Protein AF-A0A258ZLP3-F1 (afdb_monomer_lite)

pLDDT: mean 83.27, std 18.5, range [38.19, 97.19]

Secondary structure (DSSP, 8-state):
--------------------PPPPPPGGG--TTTHHHHTTS-HHHHHHHHHHHHSS---SHHHHHHHHHHHHHGGGSTTTTT--HHHHHHHHHHHTT-

Foldseek 3Di:
DDDDDDPPPPPPPPPDPPPPQDAAQAPVNWFQLVLLVLLSHDLVSNQVNLCRLVVHRPPDPVSSVQLSVQSNVCCPDPRNNGDTSSVSSVVSCVVVVD

Radius of gyration: 21.85 Å; chains: 1; bounding box: 66×44×53 Å

Structure (mmCIF, N/CA/C/O backbone):
data_AF-A0A258ZLP3-F1
#
_entry.id   AF-A0A258ZLP3-F1
#
loop_
_atom_site.group_PDB
_atom_site.id
_atom_site.type_symbol
_atom_site.label_atom_id
_atom_site.label_alt_id
_atom_site.label_comp_id
_atom_site.label_asym_id
_atom_site.label_entity_id
_atom_site.label_seq_id
_atom_site.pdbx_PDB_ins_code
_atom_site.Cartn_x
_atom_site.Cartn_y
_atom_site.Cartn_z
_atom_site.occupancy
_atom_site.B_iso_or_equiv
_atom_site.auth_seq_id
_atom_site.auth_comp_id
_atom_site.auth_asym_id
_atom_site.auth_atom_id
_atom_site.pdbx_PDB_model_num
ATOM 1 N N . MET A 1 1 ? 50.811 -34.185 -39.655 1.00 38.19 1 MET A N 1
ATOM 2 C CA . MET A 1 1 ? 50.898 -32.837 -39.055 1.00 38.19 1 MET A CA 1
ATOM 3 C C . MET A 1 1 ? 49.505 -32.435 -38.592 1.00 38.19 1 MET A C 1
ATOM 5 O O . MET A 1 1 ? 48.595 -32.412 -39.408 1.00 38.19 1 MET A O 1
ATOM 9 N N . GLN A 1 2 ? 49.342 -32.243 -37.278 1.00 49.59 2 GLN A N 1
ATOM 10 C CA . GLN A 1 2 ? 48.139 -31.732 -36.600 1.00 49.59 2 GLN A CA 1
ATOM 11 C C . GLN A 1 2 ? 47.676 -30.390 -37.175 1.00 49.59 2 GLN A C 1
ATOM 13 O O . GLN A 1 2 ? 48.538 -29.582 -37.520 1.00 49.59 2 GLN A O 1
ATOM 18 N N . ARG A 1 3 ? 46.360 -30.112 -37.124 1.00 47.41 3 ARG A N 1
ATOM 19 C CA . ARG A 1 3 ? 45.766 -28.873 -36.561 1.00 47.41 3 ARG A CA 1
ATOM 20 C C . ARG A 1 3 ? 44.222 -28.887 -36.631 1.00 47.41 3 ARG A C 1
ATOM 22 O O . ARG A 1 3 ? 43.671 -29.723 -37.336 1.00 47.41 3 ARG A O 1
ATOM 29 N N . PRO A 1 4 ? 43.536 -28.101 -35.782 1.00 47.31 4 PRO A N 1
ATOM 30 C CA . PRO A 1 4 ? 42.651 -28.659 -34.768 1.00 47.31 4 PRO A CA 1
ATOM 31 C C . PRO A 1 4 ? 41.161 -28.427 -35.031 1.00 47.31 4 PRO A C 1
ATOM 33 O O . PRO A 1 4 ? 40.749 -27.526 -35.755 1.00 47.31 4 PRO A O 1
ATOM 36 N N . VAL A 1 5 ? 40.385 -29.257 -34.338 1.00 53.56 5 VAL A N 1
ATOM 37 C CA . VAL A 1 5 ? 38.945 -29.187 -34.099 1.00 53.56 5 VAL A CA 1
ATOM 38 C C . VAL A 1 5 ? 38.543 -27.785 -33.624 1.00 53.56 5 VAL A C 1
ATOM 40 O O . VAL A 1 5 ? 38.939 -27.358 -32.542 1.00 53.56 5 VAL A O 1
ATOM 43 N N . ALA A 1 6 ? 37.721 -27.091 -34.409 1.00 52.41 6 ALA A N 1
ATOM 44 C CA . ALA A 1 6 ? 36.992 -25.910 -33.964 1.00 52.41 6 ALA A CA 1
ATOM 45 C C . ALA A 1 6 ? 35.567 -26.341 -33.594 1.00 52.41 6 ALA A C 1
ATOM 47 O O . ALA A 1 6 ? 34.668 -26.360 -34.433 1.00 52.41 6 ALA A O 1
ATOM 48 N N . VAL A 1 7 ? 35.370 -26.739 -32.334 1.00 57.38 7 VAL A N 1
ATOM 49 C CA . VAL A 1 7 ? 34.027 -26.835 -31.753 1.00 57.38 7 VAL A CA 1
ATOM 50 C C . VAL A 1 7 ? 33.518 -25.404 -31.619 1.00 57.38 7 VAL A C 1
ATOM 52 O O . VAL A 1 7 ? 33.973 -24.655 -30.756 1.00 57.38 7 VAL A O 1
ATOM 55 N N . LEU A 1 8 ? 32.608 -25.006 -32.507 1.00 52.25 8 LEU A N 1
ATOM 56 C CA . LEU A 1 8 ? 31.855 -23.765 -32.374 1.00 52.25 8 LEU A CA 1
ATOM 57 C C . LEU A 1 8 ? 30.961 -23.890 -31.137 1.00 52.25 8 LEU A C 1
ATOM 59 O O . LEU A 1 8 ? 29.922 -24.547 -31.155 1.00 52.25 8 LEU A O 1
ATOM 63 N N . PHE A 1 9 ? 31.420 -23.288 -30.044 1.00 52.22 9 PHE A N 1
ATOM 64 C CA . PHE A 1 9 ? 30.694 -23.156 -28.790 1.00 52.22 9 PHE A CA 1
ATOM 65 C C . PHE A 1 9 ? 29.499 -22.223 -29.025 1.00 52.22 9 PHE A C 1
ATOM 67 O O . PHE A 1 9 ? 29.623 -20.998 -29.015 1.00 52.22 9 PHE A O 1
ATOM 74 N N . PHE A 1 10 ? 28.341 -22.814 -29.312 1.00 47.00 10 PHE A N 1
ATOM 75 C CA . PHE A 1 10 ? 27.074 -22.113 -29.489 1.00 47.00 10 PHE A CA 1
ATOM 76 C C . PHE A 1 10 ? 26.559 -21.680 -28.110 1.00 47.00 10 PHE A C 1
ATOM 78 O O . PHE A 1 10 ? 25.719 -22.334 -27.499 1.00 47.00 10 PHE A O 1
ATOM 85 N N . CYS A 1 11 ? 27.104 -20.584 -27.580 1.00 47.06 11 CYS A N 1
ATOM 86 C CA . CYS A 1 11 ? 26.567 -19.943 -26.385 1.00 47.06 11 CYS A CA 1
ATOM 87 C C . CYS A 1 11 ? 25.359 -19.094 -26.807 1.00 47.06 11 CYS A C 1
ATOM 89 O O . CYS A 1 11 ? 25.446 -17.875 -26.948 1.00 47.06 11 CYS A O 1
ATOM 91 N N . ALA A 1 12 ? 24.230 -19.756 -27.068 1.00 56.03 12 ALA A N 1
ATOM 92 C CA . ALA A 1 12 ? 22.934 -19.096 -27.120 1.00 56.03 12 ALA A CA 1
ATOM 93 C C . ALA A 1 12 ? 22.584 -18.671 -25.689 1.00 56.03 12 ALA A C 1
ATOM 95 O O . ALA A 1 12 ? 21.903 -19.384 -24.955 1.00 56.03 12 ALA A O 1
ATOM 96 N N . LEU A 1 13 ? 23.116 -17.518 -25.278 1.00 53.50 13 LEU A N 1
ATOM 97 C CA . LEU A 1 13 ? 22.657 -16.813 -24.096 1.00 53.50 13 LEU A CA 1
ATOM 98 C C . LEU A 1 13 ? 21.223 -16.370 -24.406 1.00 53.50 13 LEU A C 1
ATOM 100 O O . LEU A 1 13 ? 20.988 -15.325 -25.011 1.00 53.50 13 LEU A O 1
ATOM 104 N N . VAL A 1 14 ? 20.260 -17.223 -24.064 1.00 54.66 14 VAL A N 1
ATOM 105 C CA . VAL A 1 14 ? 18.859 -16.833 -23.969 1.00 54.66 14 VAL A CA 1
ATOM 106 C C . VAL A 1 14 ? 18.824 -15.782 -22.869 1.00 54.66 14 VAL A C 1
ATOM 108 O O . VAL A 1 14 ? 18.808 -16.105 -21.684 1.00 54.66 14 VAL A O 1
ATOM 111 N N . LEU A 1 15 ? 18.905 -14.513 -23.271 1.00 51.00 15 LEU A N 1
ATOM 112 C CA . LEU A 1 15 ? 18.516 -13.386 -22.442 1.00 51.00 15 LEU A CA 1
ATOM 113 C C . LEU A 1 15 ? 17.038 -13.625 -22.129 1.00 51.00 15 LEU A C 1
ATOM 115 O O . LEU A 1 15 ? 16.157 -13.299 -22.924 1.00 51.00 15 LEU A O 1
ATOM 119 N N . ALA A 1 16 ? 16.772 -14.299 -21.011 1.00 47.00 16 ALA A N 1
ATOM 120 C CA . ALA A 1 16 ? 15.439 -14.346 -20.453 1.00 47.00 16 ALA A CA 1
ATOM 121 C C . ALA A 1 16 ? 14.974 -12.888 -20.327 1.00 47.00 16 ALA A C 1
ATOM 123 O O . ALA A 1 16 ? 15.750 -12.055 -19.840 1.00 47.00 16 ALA A O 1
ATOM 124 N N . PRO A 1 17 ? 13.766 -12.536 -20.798 1.00 46.03 17 PRO A N 1
ATOM 125 C CA . PRO A 1 17 ? 13.229 -11.222 -20.518 1.00 46.03 17 PRO A CA 1
ATOM 126 C C . PRO A 1 17 ? 13.177 -11.119 -18.998 1.00 46.03 17 PRO A C 1
ATOM 128 O O . PRO A 1 17 ? 12.464 -11.884 -18.350 1.00 46.03 17 PRO A O 1
ATOM 131 N N . ALA A 1 18 ? 13.973 -10.217 -18.426 1.00 46.81 18 ALA A N 1
ATOM 132 C CA . ALA A 1 18 ? 13.732 -9.758 -17.077 1.00 46.81 18 ALA A CA 1
ATOM 133 C C . ALA A 1 18 ? 12.317 -9.188 -17.115 1.00 46.81 18 ALA A C 1
ATOM 135 O O . ALA A 1 18 ? 12.079 -8.107 -17.654 1.00 46.81 18 ALA A O 1
ATOM 136 N N . SER A 1 19 ? 11.353 -9.983 -16.661 1.00 41.50 19 SER A N 1
ATOM 137 C CA . SER A 1 19 ? 10.040 -9.493 -16.313 1.00 41.50 19 SER A CA 1
ATOM 138 C C . SER A 1 19 ? 10.309 -8.384 -15.312 1.00 4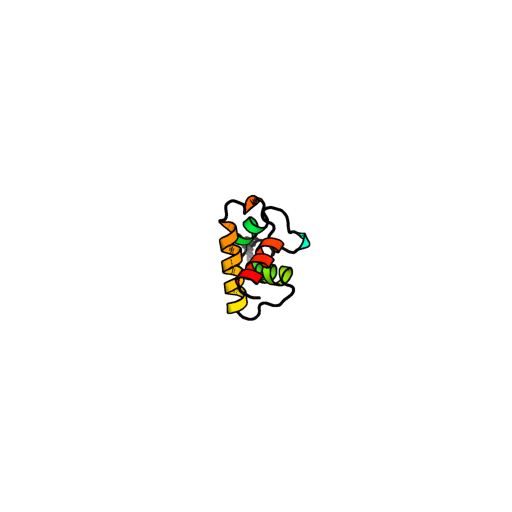1.50 19 SER A C 1
ATOM 140 O O . SER A 1 19 ? 10.701 -8.651 -14.180 1.00 41.50 19 SER A O 1
ATOM 142 N N . ALA A 1 20 ? 10.208 -7.138 -15.763 1.00 47.75 20 ALA A N 1
ATOM 143 C CA . ALA A 1 20 ? 10.172 -5.989 -14.885 1.00 47.75 20 ALA A CA 1
ATOM 144 C C . ALA A 1 20 ? 8.842 -6.082 -14.129 1.00 47.75 20 ALA A C 1
ATOM 146 O O . ALA A 1 20 ? 7.850 -5.453 -14.499 1.00 47.75 20 ALA A O 1
ATOM 147 N N . PHE A 1 21 ? 8.798 -6.975 -13.139 1.00 50.31 21 PHE A N 1
ATOM 148 C CA . PHE A 1 21 ? 7.830 -6.901 -12.064 1.00 50.31 21 PHE A CA 1
ATOM 149 C C . PHE A 1 21 ? 8.013 -5.508 -11.473 1.00 50.31 21 PHE A C 1
ATOM 151 O O . PHE A 1 21 ? 9.136 -5.078 -11.214 1.00 50.31 21 PHE A O 1
ATOM 158 N N . ALA A 1 22 ? 6.930 -4.739 -11.479 1.00 62.41 22 ALA A N 1
ATOM 159 C CA . ALA A 1 22 ? 6.978 -3.338 -11.115 1.00 62.41 22 ALA A CA 1
ATOM 160 C C . ALA A 1 22 ? 7.535 -3.207 -9.692 1.00 62.41 22 ALA A C 1
ATOM 162 O O . ALA A 1 22 ? 6.982 -3.807 -8.779 1.00 62.41 22 ALA A O 1
ATOM 163 N N . ASP A 1 23 ? 8.600 -2.418 -9.530 1.00 81.06 23 ASP A N 1
ATOM 164 C CA . ASP A 1 23 ? 9.240 -2.192 -8.235 1.00 81.06 23 ASP A CA 1
ATOM 165 C C . ASP A 1 23 ? 8.226 -1.722 -7.171 1.00 81.06 23 ASP A C 1
ATOM 167 O O . ASP A 1 23 ? 7.260 -1.013 -7.504 1.00 81.06 23 ASP A O 1
ATOM 171 N N . PRO A 1 24 ? 8.448 -2.054 -5.885 1.00 89.38 24 PRO A N 1
ATOM 172 C CA . PRO A 1 24 ? 7.571 -1.632 -4.804 1.00 89.38 24 PRO A CA 1
ATOM 173 C C . PRO A 1 24 ? 7.440 -0.106 -4.753 1.00 89.38 24 PRO A C 1
ATOM 175 O O . PRO A 1 24 ? 8.382 0.646 -5.016 1.00 89.38 24 PRO A O 1
ATOM 178 N N . ILE A 1 25 ? 6.247 0.368 -4.390 1.00 93.31 25 ILE A N 1
ATOM 179 C CA . ILE A 1 25 ? 5.956 1.796 -4.279 1.00 93.31 25 ILE A CA 1
ATOM 180 C C . ILE A 1 25 ? 6.439 2.266 -2.909 1.00 93.31 25 ILE A C 1
ATOM 182 O O . ILE A 1 25 ? 5.947 1.837 -1.871 1.00 93.31 25 ILE A O 1
ATOM 186 N N . THR A 1 26 ? 7.385 3.195 -2.896 1.00 94.88 26 THR A N 1
ATOM 187 C CA . THR A 1 26 ? 7.854 3.837 -1.661 1.00 94.88 26 THR A CA 1
ATOM 188 C C . THR A 1 26 ? 6.985 5.053 -1.303 1.00 94.88 26 THR A C 1
ATOM 190 O O . THR A 1 26 ? 6.394 5.668 -2.199 1.00 94.88 26 THR A O 1
ATOM 193 N N . PRO A 1 27 ? 6.954 5.497 -0.030 1.00 95.06 27 PRO A N 1
ATOM 194 C CA . PRO A 1 27 ? 6.237 6.713 0.368 1.00 95.06 27 PRO A CA 1
ATOM 195 C C . PRO A 1 27 ? 6.633 7.966 -0.426 1.00 95.06 27 PRO A C 1
ATOM 197 O O . PRO A 1 27 ? 5.795 8.818 -0.711 1.00 95.06 27 PRO A O 1
ATOM 200 N N . ALA A 1 28 ? 7.895 8.062 -0.854 1.00 94.56 28 ALA A N 1
ATOM 201 C CA . ALA A 1 28 ? 8.387 9.165 -1.679 1.00 94.56 28 ALA A CA 1
ATOM 202 C C . ALA A 1 28 ? 7.805 9.170 -3.108 1.00 94.56 28 ALA A C 1
ATOM 204 O O . ALA A 1 28 ? 7.783 10.207 -3.769 1.00 94.56 28 ALA A O 1
ATOM 205 N N . GLN A 1 29 ? 7.328 8.022 -3.593 1.00 93.31 29 GLN A N 1
ATOM 206 C CA . GLN A 1 29 ? 6.699 7.867 -4.907 1.00 93.31 29 GLN A CA 1
ATOM 207 C C . GLN A 1 29 ? 5.169 8.016 -4.850 1.00 93.31 29 GLN A C 1
ATOM 209 O O . GLN A 1 29 ? 4.504 7.908 -5.889 1.00 93.31 29 GLN A O 1
ATOM 214 N N . ASP A 1 30 ? 4.598 8.262 -3.665 1.00 95.75 30 ASP A N 1
ATOM 215 C CA . ASP A 1 30 ? 3.156 8.369 -3.476 1.00 95.75 30 ASP A CA 1
ATOM 216 C C . ASP A 1 30 ? 2.580 9.662 -4.064 1.00 95.75 30 ASP A C 1
ATOM 218 O O . ASP A 1 30 ? 2.874 10.784 -3.641 1.00 95.75 30 ASP A O 1
ATOM 222 N N . LYS A 1 31 ? 1.695 9.503 -5.042 1.00 95.56 31 LYS A N 1
ATOM 223 C CA . LYS A 1 31 ? 1.028 10.590 -5.750 1.00 95.56 31 LYS A CA 1
ATOM 224 C C . LYS A 1 31 ? -0.418 10.200 -6.050 1.00 95.56 31 LYS A C 1
ATOM 226 O O . LYS A 1 31 ? -0.754 9.020 -5.965 1.00 95.56 31 LYS A O 1
ATOM 231 N N . PRO A 1 32 ? -1.292 11.165 -6.388 1.00 96.25 32 PRO A N 1
ATOM 232 C CA . PRO A 1 32 ? -2.649 10.844 -6.817 1.00 96.25 32 PRO A CA 1
ATOM 233 C C . PRO A 1 32 ? -2.645 9.770 -7.916 1.00 96.25 32 PRO A C 1
ATOM 235 O O . PRO A 1 32 ? -1.879 9.869 -8.879 1.00 96.25 32 PRO A O 1
ATOM 238 N N . GLY A 1 33 ? -3.445 8.721 -7.724 1.00 93.12 33 GLY A N 1
ATOM 239 C CA . GLY A 1 33 ? -3.523 7.559 -8.607 1.00 93.12 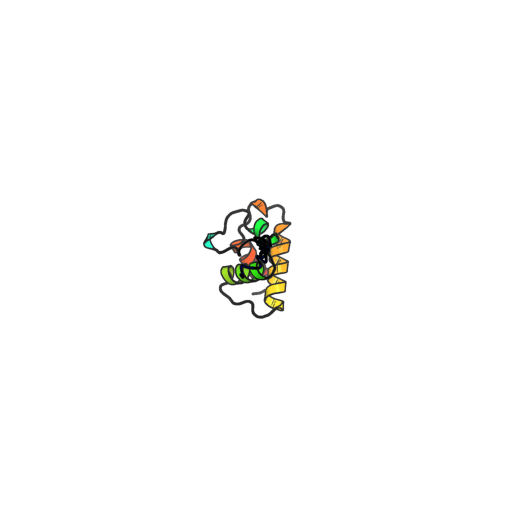33 GLY A CA 1
ATOM 240 C C . GLY A 1 33 ? -2.483 6.465 -8.335 1.00 93.12 33 GLY A C 1
ATOM 241 O O . GLY A 1 33 ? -2.469 5.461 -9.048 1.00 93.12 33 GLY A O 1
ATOM 242 N N . SER A 1 34 ? -1.615 6.600 -7.322 1.00 94.81 34 SER A N 1
ATOM 243 C CA . SER A 1 34 ? -0.668 5.537 -6.940 1.00 94.81 34 SER A CA 1
ATOM 244 C C . SER A 1 34 ? -1.368 4.258 -6.472 1.00 94.81 34 SER A C 1
ATOM 246 O O . SER A 1 34 ? -0.820 3.175 -6.670 1.00 94.81 34 SER A O 1
ATOM 248 N N . VAL A 1 35 ? -2.599 4.344 -5.956 1.00 94.88 35 VAL A N 1
ATOM 249 C CA . VAL A 1 35 ? -3.403 3.160 -5.608 1.00 94.88 35 VAL A CA 1
ATOM 250 C C . VAL A 1 35 ? -3.664 2.268 -6.839 1.00 94.88 35 VAL A C 1
ATOM 252 O O . VAL A 1 35 ? -3.553 1.052 -6.770 1.00 94.88 35 VAL A O 1
ATOM 255 N N . LEU A 1 36 ? -3.846 2.848 -8.032 1.00 95.19 36 LEU A N 1
ATOM 256 C CA . LEU A 1 36 ? -4.028 2.090 -9.282 1.00 95.19 36 LEU A CA 1
ATOM 257 C C . LEU A 1 36 ? -2.739 1.438 -9.801 1.00 95.19 36 LEU A C 1
ATOM 259 O O . LEU A 1 36 ? -2.772 0.621 -10.727 1.00 95.19 36 LEU A O 1
ATOM 263 N N . LYS A 1 37 ? -1.582 1.826 -9.260 1.00 93.81 37 LYS A N 1
ATOM 264 C CA . LYS A 1 37 ? -0.318 1.131 -9.518 1.00 93.81 37 LYS A CA 1
ATOM 265 C C . LYS A 1 37 ? -0.164 -0.074 -8.603 1.00 93.81 37 LYS A C 1
ATOM 267 O O . LYS A 1 37 ? 0.353 -1.086 -9.057 1.00 93.81 37 LYS A O 1
ATOM 272 N N . TYR A 1 38 ? -0.668 0.022 -7.373 1.00 94.69 38 TYR A N 1
ATOM 273 C CA . TYR A 1 38 ? -0.617 -1.046 -6.379 1.00 94.69 38 TYR A CA 1
ATOM 274 C C . TYR A 1 38 ? -1.214 -2.364 -6.901 1.00 94.69 38 TYR A C 1
ATOM 276 O O . TYR A 1 38 ? -0.575 -3.406 -6.793 1.00 94.69 38 TYR A O 1
ATOM 284 N N . GLN A 1 39 ? -2.359 -2.321 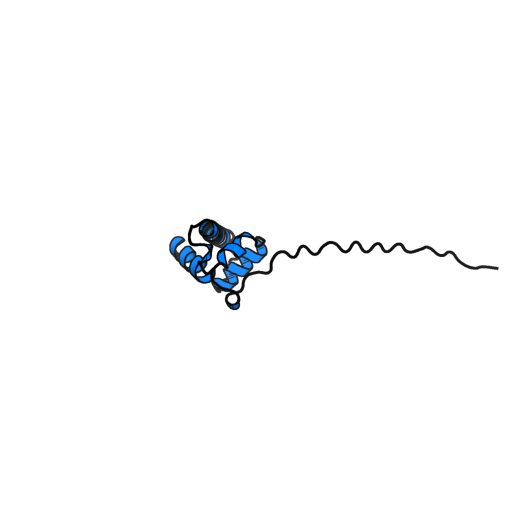-7.600 1.00 94.06 39 GLN A N 1
ATOM 285 C CA . GLN A 1 39 ? -2.971 -3.525 -8.199 1.00 94.06 39 GLN A CA 1
ATOM 286 C C . GLN A 1 39 ? -2.096 -4.244 -9.241 1.00 94.06 39 GLN A C 1
ATOM 288 O O . GLN A 1 39 ? -2.379 -5.383 -9.598 1.00 94.06 39 GLN A O 1
ATOM 293 N N . ARG A 1 40 ? -1.070 -3.575 -9.783 1.00 93.12 40 ARG A N 1
ATOM 294 C CA . ARG A 1 40 ? -0.183 -4.131 -10.820 1.00 93.12 40 ARG A CA 1
ATOM 295 C C . ARG A 1 40 ? 1.085 -4.758 -10.244 1.00 93.12 40 ARG A C 1
ATOM 297 O O . ARG A 1 40 ? 1.819 -5.395 -10.992 1.00 93.12 40 ARG A O 1
ATOM 304 N N . LEU A 1 41 ? 1.358 -4.529 -8.962 1.00 93.56 41 LEU A N 1
ATOM 305 C CA . LEU A 1 41 ? 2.524 -5.067 -8.270 1.00 93.56 41 LEU A CA 1
ATOM 306 C C . LEU A 1 41 ? 2.377 -6.579 -8.065 1.00 93.56 41 LEU A C 1
ATOM 308 O O . LEU A 1 41 ? 1.259 -7.082 -7.920 1.00 93.56 41 LEU A O 1
ATOM 312 N N . GLY A 1 42 ? 3.500 -7.296 -8.020 1.00 93.00 42 GLY A N 1
ATOM 313 C CA . GLY A 1 42 ? 3.525 -8.676 -7.536 1.00 93.00 42 GLY A CA 1
ATOM 314 C C . GLY A 1 42 ? 3.254 -8.746 -6.025 1.00 93.00 42 GLY A C 1
ATOM 315 O O . GLY A 1 42 ? 3.349 -7.727 -5.344 1.00 93.00 42 GLY A O 1
ATOM 316 N N . PRO A 1 43 ? 2.912 -9.922 -5.472 1.00 90.62 43 PRO A N 1
ATOM 317 C CA . PRO A 1 43 ? 2.645 -10.074 -4.039 1.00 90.62 43 PRO A CA 1
ATOM 318 C C . PRO A 1 43 ? 3.834 -9.654 -3.157 1.00 90.62 43 PRO A C 1
ATOM 320 O O . PRO A 1 43 ? 3.620 -8.968 -2.161 1.00 90.62 43 PRO A O 1
ATOM 323 N N . ASP A 1 44 ? 5.069 -9.974 -3.557 1.00 91.50 44 ASP A N 1
ATOM 324 C CA . ASP A 1 44 ? 6.280 -9.569 -2.828 1.00 91.50 44 ASP A CA 1
ATOM 325 C C . ASP A 1 44 ? 6.439 -8.037 -2.792 1.00 91.50 44 ASP A C 1
ATOM 327 O O . ASP A 1 44 ? 6.673 -7.444 -1.736 1.00 91.50 44 ASP A O 1
ATOM 331 N N . ASP A 1 45 ? 6.221 -7.371 -3.930 1.00 94.50 45 ASP A N 1
ATOM 332 C CA . ASP A 1 45 ? 6.299 -5.910 -4.039 1.00 94.50 45 ASP A CA 1
ATOM 333 C C . ASP A 1 45 ? 5.142 -5.218 -3.313 1.00 94.50 45 ASP A C 1
ATOM 335 O O . ASP A 1 45 ? 5.318 -4.137 -2.745 1.00 94.50 45 ASP A O 1
ATOM 339 N N . ARG A 1 46 ? 3.952 -5.833 -3.291 1.00 95.31 46 ARG A N 1
ATOM 340 C CA . ARG A 1 46 ? 2.818 -5.365 -2.484 1.00 95.31 46 ARG A CA 1
ATOM 341 C C . ARG A 1 46 ? 3.154 -5.428 -1.005 1.00 95.31 46 ARG A C 1
ATOM 343 O O . ARG A 1 46 ? 2.968 -4.428 -0.316 1.00 95.31 46 ARG A O 1
ATOM 350 N N . GLN A 1 47 ? 3.724 -6.534 -0.530 1.00 94.81 47 GLN A N 1
ATOM 351 C CA . GLN A 1 47 ? 4.164 -6.641 0.856 1.00 94.81 47 GLN A CA 1
ATOM 352 C C . GLN A 1 47 ? 5.206 -5.570 1.188 1.00 94.81 47 GLN A C 1
ATOM 354 O O . GLN A 1 47 ? 5.003 -4.809 2.130 1.00 94.81 47 GLN A O 1
ATOM 359 N N . ALA A 1 48 ? 6.266 -5.445 0.388 1.00 94.56 48 ALA A N 1
ATOM 360 C CA . ALA A 1 48 ? 7.301 -4.434 0.603 1.00 94.56 48 ALA A CA 1
ATOM 361 C C . ALA A 1 48 ? 6.736 -3.001 0.581 1.00 94.56 48 ALA A C 1
ATOM 363 O O . ALA A 1 48 ? 7.130 -2.157 1.386 1.00 94.56 48 ALA A O 1
ATOM 364 N N . THR A 1 49 ? 5.769 -2.733 -0.298 1.00 96.00 49 THR A N 1
ATOM 365 C CA . THR A 1 49 ? 5.036 -1.463 -0.347 1.00 96.00 49 THR A CA 1
ATOM 366 C C . THR A 1 49 ? 4.273 -1.221 0.955 1.00 96.00 49 THR A C 1
ATOM 368 O O . THR A 1 49 ? 4.465 -0.189 1.596 1.00 96.00 49 THR A O 1
ATOM 371 N N . LEU A 1 50 ? 3.440 -2.169 1.394 1.00 96.06 50 LEU A N 1
ATOM 372 C CA . LEU A 1 50 ? 2.680 -2.036 2.638 1.00 96.06 50 LEU A CA 1
ATOM 373 C C . LEU A 1 50 ? 3.606 -1.858 3.848 1.00 96.06 50 LEU A C 1
ATOM 375 O O . LEU A 1 50 ? 3.360 -0.991 4.683 1.00 96.06 50 LEU A O 1
ATOM 379 N N . GLU A 1 51 ? 4.702 -2.609 3.935 1.00 95.38 51 GLU A N 1
ATOM 380 C CA . GLU A 1 51 ? 5.702 -2.455 4.998 1.00 95.38 51 GLU A CA 1
ATOM 381 C C . GLU A 1 51 ? 6.347 -1.059 4.977 1.00 95.38 51 GLU A C 1
ATOM 383 O O . GLU A 1 51 ? 6.510 -0.435 6.027 1.00 95.38 51 GLU A O 1
ATOM 388 N N . ALA A 1 52 ? 6.637 -0.511 3.792 1.00 95.25 52 ALA A N 1
ATOM 389 C CA . ALA A 1 52 ? 7.209 0.826 3.652 1.00 95.25 52 ALA A CA 1
ATOM 390 C C . ALA A 1 52 ? 6.247 1.947 4.087 1.00 95.25 52 ALA A C 1
ATOM 392 O O . ALA A 1 52 ? 6.693 2.945 4.653 1.00 95.25 52 ALA A O 1
ATOM 393 N N . PHE A 1 53 ? 4.940 1.803 3.842 1.00 95.69 53 PHE A N 1
ATOM 394 C CA . PHE A 1 53 ? 3.936 2.794 4.256 1.00 95.69 53 PHE A CA 1
ATOM 395 C C . PHE A 1 53 ? 3.498 2.648 5.713 1.00 95.69 53 PHE A C 1
ATOM 397 O O . PHE A 1 53 ? 3.184 3.648 6.356 1.00 95.69 53 PHE A O 1
ATOM 404 N N . THR A 1 54 ? 3.480 1.425 6.240 1.00 93.25 54 THR A N 1
ATOM 405 C CA . THR A 1 54 ? 3.105 1.164 7.637 1.00 93.25 54 THR A CA 1
ATOM 406 C C . THR A 1 54 ? 4.277 1.324 8.605 1.00 93.25 54 THR A C 1
ATOM 408 O O . THR A 1 54 ? 4.060 1.471 9.805 1.00 93.25 54 THR A O 1
ATOM 411 N N . GLY A 1 55 ? 5.518 1.285 8.107 1.00 92.44 55 GLY A N 1
ATOM 412 C CA . GLY A 1 55 ? 6.728 1.301 8.930 1.00 92.44 55 GLY A CA 1
ATOM 413 C C . GLY A 1 55 ? 6.903 0.040 9.784 1.00 92.44 55 GLY A C 1
ATOM 414 O O . GLY A 1 55 ? 7.753 0.015 10.673 1.00 92.44 55 GLY A O 1
ATOM 415 N N . ALA A 1 56 ? 6.102 -0.999 9.537 1.00 88.56 56 ALA A N 1
ATOM 416 C CA . ALA A 1 56 ? 6.078 -2.233 10.302 1.00 88.56 56 ALA A CA 1
ATOM 417 C C . ALA A 1 56 ? 6.293 -3.429 9.378 1.00 88.56 56 ALA A C 1
ATOM 419 O O . ALA A 1 56 ? 5.751 -3.487 8.278 1.00 88.56 56 ALA A O 1
ATOM 420 N N . LYS A 1 57 ? 7.053 -4.419 9.850 1.00 89.44 57 LYS A N 1
ATOM 421 C CA . LYS A 1 57 ? 7.230 -5.673 9.118 1.00 89.44 57 LYS A CA 1
ATOM 422 C C . LYS A 1 57 ? 5.960 -6.517 9.223 1.00 89.44 57 LYS A C 1
ATOM 424 O O . LYS A 1 57 ? 5.532 -6.858 10.327 1.00 89.44 57 LYS A O 1
ATOM 429 N N . LEU A 1 58 ? 5.394 -6.918 8.092 1.00 86.69 58 LEU A N 1
ATOM 430 C CA . LEU A 1 58 ? 4.169 -7.711 8.007 1.00 86.69 58 LEU A CA 1
ATOM 431 C C . LEU A 1 58 ? 4.514 -9.204 7.936 1.00 86.69 58 LEU A C 1
ATOM 433 O O . LEU A 1 58 ? 4.081 -9.928 7.049 1.00 86.69 58 LEU A O 1
ATOM 437 N N . ALA A 1 59 ? 5.302 -9.686 8.903 1.00 75.31 59 ALA A N 1
ATOM 438 C CA . ALA A 1 59 ? 5.746 -11.085 8.952 1.00 75.31 59 ALA A CA 1
ATOM 439 C C . ALA A 1 59 ? 4.605 -12.089 9.221 1.00 75.31 59 ALA A C 1
ATOM 441 O O . ALA A 1 59 ? 4.774 -13.290 9.022 1.00 75.31 59 ALA A O 1
ATOM 442 N N . ASN A 1 60 ? 3.453 -11.610 9.699 1.00 80.81 60 ASN A N 1
ATOM 443 C CA . ASN A 1 60 ? 2.248 -12.414 9.855 1.00 80.81 60 ASN A CA 1
ATOM 444 C C . ASN A 1 60 ? 1.426 -12.349 8.561 1.00 80.81 60 ASN A C 1
ATOM 446 O O . ASN A 1 60 ? 0.887 -11.289 8.238 1.00 80.81 60 ASN A O 1
ATOM 450 N N . LEU A 1 61 ? 1.276 -13.494 7.888 1.00 78.94 61 LEU A N 1
ATOM 451 C CA . LEU A 1 61 ? 0.506 -13.625 6.645 1.00 78.94 61 LEU A CA 1
ATOM 452 C C . LEU A 1 61 ? -0.905 -13.040 6.771 1.00 78.94 61 LEU A C 1
ATOM 454 O O . LEU A 1 61 ? -1.320 -12.261 5.928 1.00 78.94 61 LEU A O 1
ATOM 458 N N . THR A 1 62 ? -1.586 -13.260 7.900 1.00 88.25 62 THR A N 1
ATOM 459 C CA . THR A 1 62 ? -2.948 -12.731 8.111 1.00 88.25 62 THR A CA 1
ATOM 460 C C . THR A 1 62 ? -2.969 -11.201 8.122 1.00 88.25 62 THR A C 1
ATOM 462 O O . THR A 1 62 ? -3.918 -10.565 7.658 1.00 88.25 62 THR A O 1
ATOM 465 N N . ALA A 1 63 ? -1.920 -10.586 8.678 1.00 87.38 63 ALA A N 1
ATOM 466 C CA . ALA A 1 63 ? -1.822 -9.141 8.782 1.00 87.38 63 ALA A CA 1
ATOM 467 C C . ALA A 1 63 ? -1.549 -8.482 7.427 1.00 87.38 63 ALA A C 1
ATOM 469 O O . ALA A 1 63 ? -2.093 -7.400 7.193 1.00 87.38 63 ALA A O 1
ATOM 470 N N . PHE A 1 64 ? -0.737 -9.137 6.593 1.00 92.88 64 PHE A N 1
ATOM 471 C CA . PHE A 1 64 ? -0.502 -8.770 5.202 1.00 92.88 64 PHE A CA 1
ATOM 472 C C . PHE A 1 64 ? -1.773 -8.965 4.371 1.00 92.88 64 PHE A C 1
ATOM 474 O O . PHE A 1 64 ? -2.291 -7.980 3.859 1.00 92.88 64 PHE A O 1
ATOM 481 N N . ASP A 1 65 ? -2.334 -10.175 4.340 1.00 94.69 65 ASP A N 1
ATOM 482 C CA . ASP A 1 65 ? -3.482 -10.536 3.499 1.00 94.69 65 ASP A CA 1
ATOM 483 C C . ASP A 1 65 ? -4.683 -9.613 3.734 1.00 94.69 65 ASP A C 1
ATOM 485 O O . ASP A 1 65 ? -5.314 -9.148 2.788 1.00 94.69 65 ASP A O 1
ATOM 489 N N . SER A 1 66 ? -4.981 -9.292 4.999 1.00 94.19 66 SER A N 1
ATOM 490 C CA . SER A 1 66 ? -6.105 -8.407 5.334 1.00 94.19 66 SER A CA 1
ATOM 491 C C . SER A 1 66 ? -5.890 -6.983 4.815 1.00 94.19 66 SER A C 1
ATOM 493 O O . SER A 1 66 ? -6.816 -6.358 4.298 1.00 94.19 66 SER A O 1
ATOM 495 N N . LEU A 1 67 ? -4.667 -6.460 4.958 1.00 95.56 67 LEU A N 1
ATOM 496 C CA . LEU A 1 67 ? -4.330 -5.104 4.529 1.00 95.56 67 LEU A CA 1
ATOM 497 C C . LEU A 1 67 ? -4.203 -5.019 3.002 1.00 95.56 67 LEU A C 1
ATOM 499 O O . LEU A 1 67 ? -4.660 -4.039 2.415 1.00 95.56 67 LEU A O 1
ATOM 503 N N . ASP A 1 68 ? -3.649 -6.051 2.364 1.00 96.75 68 ASP A N 1
ATOM 504 C CA . ASP A 1 68 ? -3.564 -6.184 0.909 1.00 96.75 68 ASP A CA 1
ATOM 505 C C . ASP A 1 68 ? -4.957 -6.244 0.288 1.00 96.75 68 ASP A C 1
ATOM 507 O O . ASP A 1 68 ? -5.266 -5.458 -0.605 1.00 96.75 68 ASP A O 1
ATOM 511 N N . ALA A 1 69 ? -5.838 -7.095 0.821 1.00 96.69 69 ALA A N 1
ATOM 512 C CA . ALA A 1 69 ? -7.210 -7.224 0.348 1.00 96.69 69 ALA A CA 1
ATOM 513 C C . ALA A 1 69 ? -7.989 -5.907 0.466 1.00 96.69 69 ALA A C 1
ATOM 515 O O . ALA A 1 69 ? -8.672 -5.517 -0.482 1.00 96.69 69 ALA A O 1
ATOM 516 N N . CYS A 1 70 ? -7.860 -5.196 1.593 1.00 96.75 70 CYS A N 1
ATOM 517 C CA . CYS A 1 70 ? -8.460 -3.871 1.734 1.00 96.75 70 CYS A CA 1
ATOM 518 C C . CYS A 1 70 ? -7.892 -2.900 0.692 1.00 96.75 70 CYS A C 1
ATOM 520 O O . CYS A 1 70 ? -8.644 -2.312 -0.075 1.00 96.75 70 CYS A O 1
ATOM 522 N N . THR A 1 71 ? -6.566 -2.801 0.581 1.00 96.44 71 THR A N 1
ATOM 523 C CA . THR A 1 71 ? -5.913 -1.857 -0.339 1.00 96.44 71 THR A CA 1
ATOM 524 C C . THR A 1 71 ? -6.246 -2.152 -1.808 1.00 96.44 71 THR A C 1
ATOM 526 O O . THR A 1 71 ? -6.402 -1.221 -2.595 1.00 96.44 71 THR A O 1
ATOM 529 N N . LEU A 1 72 ? -6.396 -3.427 -2.189 1.00 97.06 72 LEU A N 1
ATOM 530 C CA . LEU A 1 72 ? -6.841 -3.842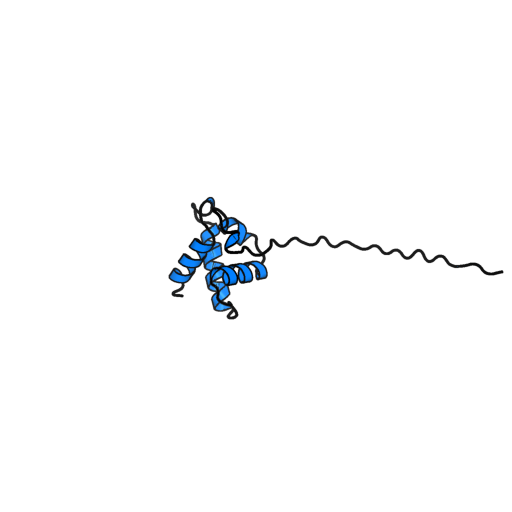 -3.524 1.00 97.06 72 LEU A CA 1
ATOM 531 C C . LEU A 1 72 ? -8.311 -3.501 -3.786 1.00 97.06 72 LEU A C 1
ATOM 533 O O . LEU A 1 72 ? -8.650 -3.135 -4.907 1.00 97.06 72 LEU A O 1
ATOM 537 N N . ARG A 1 73 ? -9.188 -3.581 -2.782 1.00 96.75 73 ARG A N 1
ATOM 538 C CA . ARG A 1 73 ? -10.592 -3.171 -2.931 1.00 96.75 73 ARG A CA 1
ATOM 539 C C . ARG A 1 73 ? -10.692 -1.691 -3.299 1.00 96.75 73 ARG A C 1
ATOM 541 O O . ARG A 1 73 ? -11.400 -1.338 -4.241 1.00 96.75 73 ARG A O 1
ATOM 548 N N . GLU A 1 74 ? -9.894 -0.853 -2.644 1.00 95.94 74 GLU A N 1
ATOM 549 C CA . GLU A 1 74 ? -9.860 0.594 -2.884 1.00 95.94 74 GLU A CA 1
ATOM 550 C C . GLU A 1 74 ? -9.382 0.964 -4.305 1.00 95.94 74 GLU A C 1
ATOM 552 O O . GLU A 1 74 ? -9.614 2.078 -4.771 1.00 95.94 74 GLU A O 1
ATOM 557 N N . THR A 1 75 ? -8.759 0.042 -5.056 1.00 93.06 75 THR A N 1
ATOM 558 C CA . THR A 1 75 ? -8.394 0.293 -6.465 1.00 93.06 75 THR A CA 1
ATOM 559 C C . THR A 1 75 ? -9.596 0.262 -7.407 1.00 93.06 75 THR A C 1
ATOM 561 O O . THR A 1 75 ? -9.484 0.720 -8.546 1.00 93.06 75 THR A O 1
ATOM 564 N N . THR A 1 76 ? -10.734 -0.262 -6.943 1.00 92.69 76 THR A N 1
ATOM 565 C CA . THR A 1 76 ? -11.986 -0.360 -7.707 1.00 92.69 76 THR A CA 1
ATOM 566 C C . THR A 1 76 ? -12.970 0.775 -7.417 1.00 92.69 76 THR A C 1
ATOM 568 O O . THR A 1 76 ? -13.965 0.917 -8.128 1.00 92.69 76 THR A O 1
ATOM 571 N N . GLU A 1 77 ? -12.663 1.625 -6.435 1.00 92.81 77 GLU A N 1
ATOM 572 C CA . GLU A 1 77 ? -13.508 2.751 -6.046 1.00 92.81 77 GLU A CA 1
ATOM 573 C C . GLU A 1 77 ? -13.480 3.885 -7.084 1.00 92.81 77 GLU A C 1
ATOM 575 O O . GLU A 1 77 ? -12.505 4.099 -7.814 1.00 92.81 77 GLU A O 1
ATOM 580 N N . SER A 1 78 ? -14.569 4.659 -7.147 1.00 88.94 78 SER A N 1
ATOM 581 C CA . SER A 1 78 ? -14.754 5.703 -8.171 1.00 88.94 78 SER A CA 1
ATOM 582 C C . SER A 1 78 ? -13.692 6.811 -8.111 1.00 88.94 78 SER A C 1
ATOM 584 O O . SER A 1 78 ? -13.372 7.432 -9.129 1.00 88.94 78 SER A O 1
ATOM 586 N N . ASP A 1 79 ? -13.115 7.065 -6.936 1.00 91.19 79 ASP A N 1
ATOM 587 C CA . ASP A 1 79 ? -12.073 8.070 -6.722 1.00 91.19 79 ASP A CA 1
ATOM 588 C C . ASP A 1 79 ? -10.638 7.512 -6.724 1.00 91.19 79 ASP A C 1
ATOM 590 O O . ASP A 1 79 ? -9.689 8.291 -6.580 1.00 91.19 79 ASP A O 1
ATOM 594 N N . ALA A 1 80 ? -10.436 6.222 -7.021 1.00 91.62 80 ALA A N 1
ATOM 595 C CA . ALA A 1 80 ? -9.117 5.577 -7.025 1.00 91.62 80 ALA A CA 1
ATOM 596 C C . ALA A 1 80 ? -8.071 6.320 -7.885 1.00 91.62 80 ALA A C 1
ATOM 598 O O . ALA A 1 80 ? -6.895 6.418 -7.539 1.00 91.62 80 ALA A O 1
ATOM 599 N N . SER A 1 81 ? -8.490 6.939 -8.994 1.00 93.50 81 SER A N 1
ATOM 600 C CA . SER A 1 81 ? -7.607 7.751 -9.854 1.00 93.50 81 SER A CA 1
ATOM 601 C C . SER A 1 81 ? -6.998 8.982 -9.166 1.00 93.50 81 SER A C 1
ATOM 603 O O . SER A 1 81 ? -5.976 9.503 -9.616 1.00 93.50 81 SER A O 1
ATOM 605 N N . ARG A 1 82 ? -7.609 9.453 -8.077 1.00 93.12 82 ARG A N 1
ATOM 606 C CA . ARG A 1 82 ? -7.172 10.606 -7.278 1.00 93.12 82 ARG A CA 1
ATOM 607 C C . ARG A 1 82 ? -6.594 10.185 -5.931 1.00 93.12 82 ARG A C 1
ATOM 609 O O . ARG A 1 82 ? -5.842 10.958 -5.336 1.00 93.12 82 ARG A O 1
ATOM 616 N N . ALA A 1 83 ? -6.905 8.976 -5.474 1.00 94.56 83 ALA A N 1
ATOM 617 C CA . ALA A 1 83 ? -6.432 8.451 -4.209 1.00 94.56 83 ALA A CA 1
ATOM 618 C C . ALA A 1 83 ? -4.903 8.288 -4.192 1.00 94.56 83 ALA A C 1
ATOM 620 O O . ALA A 1 83 ? -4.268 7.827 -5.148 1.00 94.56 83 ALA A O 1
ATOM 621 N N . LYS A 1 84 ? -4.308 8.699 -3.073 1.00 96.44 84 LYS A N 1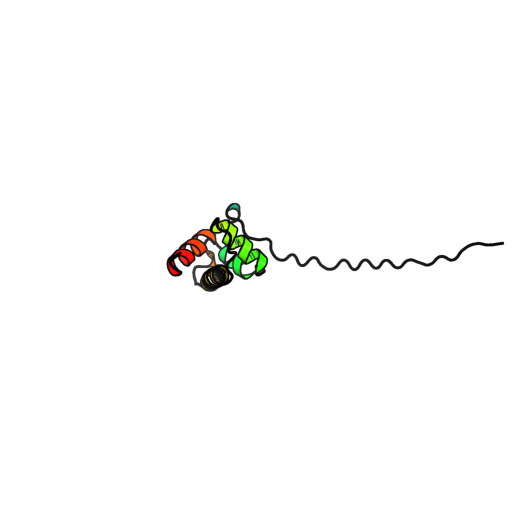
ATOM 622 C CA . LYS A 1 84 ? -2.916 8.408 -2.727 1.00 96.44 84 LYS A CA 1
ATOM 623 C C . LYS A 1 84 ? -2.851 7.068 -2.010 1.00 96.44 84 LYS A C 1
ATOM 625 O O . LYS A 1 84 ? -3.726 6.758 -1.199 1.00 96.44 84 LYS A O 1
ATOM 630 N N . LEU A 1 85 ? -1.799 6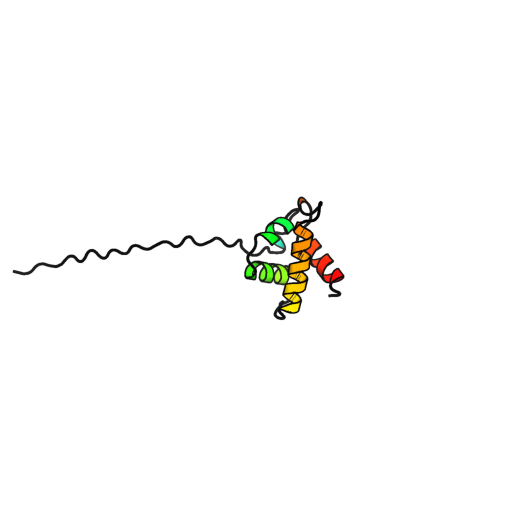.303 -2.265 1.00 96.38 85 LEU A N 1
ATOM 631 C CA . LEU A 1 85 ? -1.641 4.975 -1.691 1.00 96.38 85 LEU A CA 1
ATOM 632 C C . LEU A 1 85 ? -1.449 5.042 -0.173 1.00 96.38 85 LEU A C 1
ATOM 634 O O . LEU A 1 85 ? -2.104 4.301 0.549 1.00 96.38 85 LEU A O 1
ATOM 638 N N . GLY A 1 86 ? -0.652 5.986 0.332 1.00 96.06 86 GLY A N 1
ATOM 639 C CA . GLY A 1 86 ? -0.412 6.111 1.769 1.00 96.06 86 GLY A CA 1
ATOM 640 C C . GLY A 1 86 ? -1.671 6.452 2.564 1.00 96.06 86 GLY A C 1
ATOM 641 O O . GLY A 1 86 ? -1.885 5.899 3.638 1.00 96.06 86 GLY A O 1
ATOM 642 N N . LYS A 1 87 ? -2.549 7.308 2.018 1.00 96.12 87 LYS A N 1
ATOM 643 C CA . LYS A 1 87 ? -3.850 7.595 2.644 1.00 96.12 87 LYS A CA 1
ATOM 644 C C . LYS A 1 87 ? -4.748 6.356 2.644 1.00 96.12 87 LYS A C 1
ATOM 646 O O . LYS A 1 87 ? -5.324 6.042 3.677 1.00 96.12 87 LYS A O 1
ATOM 651 N N . THR A 1 88 ? -4.813 5.660 1.512 1.00 97.19 88 THR A N 1
ATOM 652 C CA . THR A 1 88 ? -5.599 4.429 1.354 1.00 97.19 88 THR A CA 1
ATOM 653 C C . THR A 1 88 ? -5.178 3.374 2.380 1.00 97.19 88 THR A C 1
ATOM 655 O O . THR A 1 88 ? -6.008 2.865 3.123 1.00 97.19 88 THR A O 1
ATOM 658 N N . ILE A 1 89 ? -3.872 3.110 2.493 1.00 96.75 89 ILE A N 1
ATOM 659 C CA . ILE A 1 89 ? -3.317 2.153 3.460 1.00 96.75 89 ILE A CA 1
ATOM 660 C C . ILE A 1 89 ? -3.663 2.568 4.894 1.00 96.75 89 ILE A C 1
ATOM 662 O O . ILE A 1 89 ? -4.095 1.730 5.680 1.00 96.75 89 ILE A O 1
ATOM 666 N N . ALA A 1 90 ? -3.522 3.853 5.235 1.00 96.38 90 ALA A N 1
ATOM 667 C CA . ALA A 1 90 ? -3.844 4.347 6.572 1.00 96.38 90 ALA A CA 1
ATOM 668 C C . ALA A 1 90 ? -5.339 4.221 6.915 1.00 96.38 90 ALA A C 1
ATOM 670 O O . ALA A 1 90 ? -5.682 3.954 8.065 1.00 96.38 90 ALA A O 1
ATOM 671 N N . ASP A 1 91 ? -6.236 4.417 5.947 1.00 96.31 91 ASP A N 1
ATOM 672 C CA . ASP A 1 91 ? -7.673 4.227 6.159 1.00 96.31 91 ASP A CA 1
ATOM 673 C C . ASP A 1 91 ? -8.021 2.733 6.273 1.00 96.31 91 ASP A C 1
ATOM 675 O O . ASP A 1 91 ? -8.714 2.347 7.213 1.00 96.31 91 ASP A O 1
ATOM 679 N N . CYS A 1 92 ? -7.412 1.874 5.453 1.00 96.50 92 CYS A N 1
ATOM 680 C CA . CYS A 1 92 ? -7.512 0.421 5.591 1.00 96.50 92 CYS A CA 1
ATOM 681 C C . CYS A 1 92 ? -7.003 -0.104 6.943 1.00 96.50 92 CYS A C 1
ATOM 683 O O . CYS A 1 92 ? -7.607 -1.004 7.522 1.00 96.50 92 CYS A O 1
ATOM 685 N N . GLN A 1 93 ? -5.915 0.450 7.492 1.00 95.00 93 GLN A N 1
ATOM 686 C CA . GLN A 1 93 ? -5.452 0.079 8.835 1.00 95.00 93 GLN A CA 1
ATOM 687 C C . GLN A 1 93 ? -6.521 0.370 9.898 1.00 95.00 93 GLN A C 1
ATOM 689 O O . GLN A 1 93 ? -6.790 -0.496 10.730 1.00 95.00 93 GLN A O 1
ATOM 694 N N . LYS A 1 94 ? -7.197 1.525 9.817 1.00 94.88 94 LYS A N 1
ATOM 695 C CA . LYS A 1 94 ? -8.291 1.876 10.737 1.00 94.88 94 LYS A CA 1
ATOM 696 C C . LYS A 1 94 ? -9.495 0.952 10.580 1.00 94.88 94 LYS A C 1
ATOM 698 O O . LYS A 1 94 ? -10.052 0.528 11.588 1.00 94.88 94 LYS A O 1
ATOM 703 N N . GLU A 1 95 ? -9.890 0.625 9.347 1.00 93.44 95 GLU A N 1
ATOM 704 C CA . GLU A 1 95 ? -10.999 -0.309 9.090 1.00 93.44 95 GLU A CA 1
ATOM 705 C C . GLU A 1 95 ? -10.736 -1.698 9.677 1.00 93.44 95 GLU A C 1
ATOM 707 O O . GLU A 1 95 ? -11.645 -2.347 10.190 1.00 93.44 95 GLU A O 1
ATOM 712 N N . LEU A 1 96 ? -9.478 -2.138 9.640 1.00 90.56 96 LEU A N 1
ATOM 713 C CA . LEU A 1 96 ? -9.041 -3.420 10.185 1.00 90.56 96 LEU A CA 1
ATOM 714 C C . LEU A 1 96 ? -8.757 -3.377 11.698 1.00 90.56 96 LEU A C 1
ATOM 716 O O . LEU A 1 96 ? -8.341 -4.391 12.259 1.00 90.56 96 LEU A O 1
ATOM 720 N N . GLY A 1 97 ? -8.961 -2.231 12.358 1.00 87.06 97 GLY A N 1
ATOM 721 C CA . GLY A 1 97 ? -8.734 -2.058 13.794 1.00 87.06 97 GLY A CA 1
ATOM 722 C C . GLY A 1 97 ? -7.261 -2.117 14.210 1.00 87.06 97 GLY A C 1
ATOM 723 O O . GLY A 1 97 ? -6.963 -2.612 15.299 1.00 87.06 97 GLY A O 1
ATOM 724 N N . LYS A 1 98 ? -6.351 -1.666 13.338 1.00 74.62 98 LYS A N 1
ATOM 725 C CA . LYS A 1 98 ? -4.899 -1.637 13.563 1.00 74.62 98 LYS A CA 1
ATOM 726 C C . LYS A 1 98 ? -4.370 -0.248 13.891 1.00 74.62 98 LYS A C 1
ATOM 728 O O . LYS A 1 98 ? -4.938 0.746 13.387 1.00 74.62 98 LYS A O 1
#

Sequence (98 aa):
MQRPVAVLFFCALVLAPASAFADPITPAQDKPGSVLKYQRLGPDDRQATLEAFTGAKLANLTAFDSLDACTLRETTESDASRAKLGKTIADCQKELGK